Protein AF-A0AAD6H0F8-F1 (afdb_monomer)

Solvent-accessible surface area (backbone atoms only — not comparable to full-atom values): 7466 Å² total; per-residue (Å²): 121,70,48,80,47,78,54,45,77,35,80,30,50,90,52,68,64,59,55,52,52,53,48,45,70,71,41,70,86,50,52,75,65,55,50,49,53,54,53,62,74,69,52,66,52,61,60,51,34,54,49,22,48,73,59,26,52,95,70,39,29,5,39,72,41,74,53,75,68,58,70,70,56,36,50,52,49,51,52,54,51,50,51,53,41,45,70,72,56,46,74,68,56,57,53,52,32,64,78,37,51,73,57,35,52,50,52,53,54,49,45,38,54,52,37,49,53,49,49,53,50,50,54,49,52,53,51,53,56,60,73,75,107

Secondary structure (DSSP, 8-state):
-GGG-S-EEEEE-S-HHHHHHHHHHH-TTS-HHHHHHHHHHT--HHHHHHHHHHHHTTTTSEEEEE-SS-HHHHHHHHHHHHHHHHHHS-HHHHHHHHH-HHHHHHHHHHHHHHHHHHHHHHHHHHHHHHHT-

Organism: NCBI:txid911720

InterPro domains:
  IPR027417 P-loop containing nucleoside triphosphate hydrolase [G3DSA:3.40.50.300] (1-92)

Radius of gyration: 18.17 Å; Cα contacts (8 Å, |Δi|>4): 112; chains: 1; bounding box: 40×42×44 Å

Foldseek 3Di:
DLLQDQADEQEAEPDVVLVLVVQCVVCVVDDSVRSVVVVVVVDHSVLVLVLLVLLPPQLNNRHYQYDHDDPVSSVVSVVVSVVSVCVNPPPVNVVVCVVPVVVVVVVSVVSNVSSVVSVVVSVVVVVVVVVVD

Sequence (133 aa):
MDMICGTVIVVGVHDPAIQMARLRSRDAHLTAEDAENRVRSQGDVRTKAAQAEFRGTATARGVVVWNDADKEELERAVKGAMVSISASSPRWWAWTLLIAPPVGFGIAAWNLVVNYATQKGWEKKKREEKARL

pLDDT: mean 92.51, std 4.54, range [58.47, 97.19]

Mean predicted aligned error: 4.19 Å

Structure (mmCIF, N/CA/C/O backbone):
data_AF-A0AAD6H0F8-F1
#
_entry.id   AF-A0AAD6H0F8-F1
#
loop_
_atom_site.group_PDB
_atom_site.id
_atom_site.type_symbol
_atom_site.label_atom_id
_atom_site.label_alt_id
_atom_site.label_comp_id
_atom_site.label_asym_id
_atom_site.label_entity_id
_atom_site.label_seq_id
_atom_site.pdbx_PDB_ins_code
_atom_site.Cartn_x
_atom_site.Cartn_y
_atom_site.Cartn_z
_atom_site.occupancy
_atom_site.B_iso_or_equiv
_atom_site.auth_seq_id
_atom_site.auth_comp_id
_atom_site.auth_asym_id
_atom_site.auth_atom_id
_atom_site.pdbx_PDB_model_num
ATOM 1 N N . MET A 1 1 ? 6.990 5.371 5.604 1.00 58.47 1 MET A N 1
ATOM 2 C CA . MET A 1 1 ? 7.517 4.085 5.091 1.00 58.47 1 MET A CA 1
ATOM 3 C C . MET A 1 1 ? 7.107 3.883 3.630 1.00 58.47 1 MET A C 1
ATOM 5 O O . MET A 1 1 ? 7.928 3.493 2.818 1.00 58.47 1 MET A O 1
ATOM 9 N N . ASP A 1 2 ? 5.899 4.302 3.263 1.00 79.88 2 ASP A N 1
ATOM 10 C CA . ASP A 1 2 ? 5.288 4.171 1.932 1.00 79.88 2 ASP A CA 1
ATOM 11 C C . ASP A 1 2 ? 6.043 4.809 0.750 1.00 79.88 2 ASP A C 1
ATOM 13 O O . ASP A 1 2 ? 5.808 4.413 -0.396 1.00 79.88 2 ASP A O 1
ATOM 17 N N . MET A 1 3 ? 6.926 5.787 1.001 1.00 84.69 3 MET A N 1
ATOM 18 C CA . MET A 1 3 ? 7.651 6.518 -0.050 1.00 84.69 3 MET A CA 1
ATOM 19 C C . MET A 1 3 ? 8.634 5.647 -0.838 1.00 84.69 3 MET A C 1
ATOM 21 O O . MET A 1 3 ? 8.865 5.914 -2.012 1.00 84.69 3 MET A O 1
ATOM 25 N N . ILE A 1 4 ? 9.194 4.608 -0.217 1.00 86.62 4 ILE A N 1
ATOM 26 C CA . ILE A 1 4 ? 10.174 3.711 -0.855 1.00 86.62 4 ILE A CA 1
ATOM 27 C C . ILE A 1 4 ? 9.535 2.442 -1.434 1.00 86.62 4 ILE A C 1
ATOM 29 O O . ILE A 1 4 ? 10.199 1.672 -2.119 1.00 86.62 4 ILE A O 1
ATOM 33 N N . CYS A 1 5 ? 8.248 2.206 -1.173 1.00 89.69 5 CYS A N 1
ATOM 34 C CA . CYS A 1 5 ? 7.555 1.008 -1.636 1.00 89.69 5 CYS A CA 1
ATOM 35 C C . CYS A 1 5 ? 7.124 1.155 -3.106 1.00 89.69 5 CYS A C 1
ATOM 37 O O . CYS A 1 5 ? 6.691 2.227 -3.529 1.00 89.69 5 CYS A O 1
ATOM 39 N N . GLY A 1 6 ? 7.193 0.078 -3.892 1.00 89.56 6 GLY A N 1
ATOM 40 C CA . GLY A 1 6 ? 6.564 0.032 -5.222 1.00 89.56 6 GLY A CA 1
ATOM 41 C C . GLY A 1 6 ? 5.041 -0.106 -5.122 1.00 89.56 6 GLY A C 1
ATOM 42 O O . GLY A 1 6 ? 4.299 0.657 -5.739 1.00 89.56 6 GLY A O 1
ATOM 43 N N . THR A 1 7 ? 4.600 -1.004 -4.240 1.00 93.94 7 THR A N 1
ATOM 44 C CA . THR A 1 7 ? 3.196 -1.304 -3.949 1.00 93.94 7 THR A CA 1
ATOM 45 C C . THR A 1 7 ? 2.931 -1.164 -2.455 1.00 93.94 7 THR A C 1
ATOM 47 O O . THR A 1 7 ? 3.742 -1.609 -1.642 1.00 93.94 7 THR A O 1
ATOM 50 N N . VAL A 1 8 ? 1.793 -0.576 -2.089 1.00 94.94 8 VAL A N 1
ATOM 51 C CA . VAL A 1 8 ? 1.255 -0.609 -0.722 1.00 94.94 8 VAL A CA 1
ATOM 52 C C . VAL A 1 8 ? -0.031 -1.415 -0.721 1.00 94.94 8 VAL A C 1
ATOM 54 O O . VAL A 1 8 ? -0.942 -1.127 -1.493 1.00 94.94 8 VAL A O 1
ATOM 57 N N . ILE A 1 9 ? -0.094 -2.416 0.153 1.00 96.12 9 ILE A N 1
ATOM 58 C CA . ILE A 1 9 ? -1.282 -3.241 0.352 1.00 96.12 9 ILE A CA 1
ATOM 59 C C . ILE A 1 9 ? -1.896 -2.854 1.694 1.00 96.12 9 ILE A C 1
ATOM 61 O O . ILE A 1 9 ? -1.209 -2.868 2.716 1.00 96.12 9 ILE A O 1
ATOM 65 N N . VAL A 1 10 ? -3.181 -2.521 1.694 1.00 95.88 10 VAL A N 1
ATOM 66 C CA . VAL A 1 10 ? -3.953 -2.253 2.907 1.00 95.88 10 VAL A CA 1
ATOM 67 C C . VAL A 1 10 ? -4.980 -3.356 3.073 1.00 95.88 10 VAL A C 1
ATOM 69 O O . VAL A 1 10 ? -5.829 -3.553 2.209 1.00 95.88 10 VAL A O 1
ATOM 72 N N . VAL A 1 11 ? -4.907 -4.065 4.197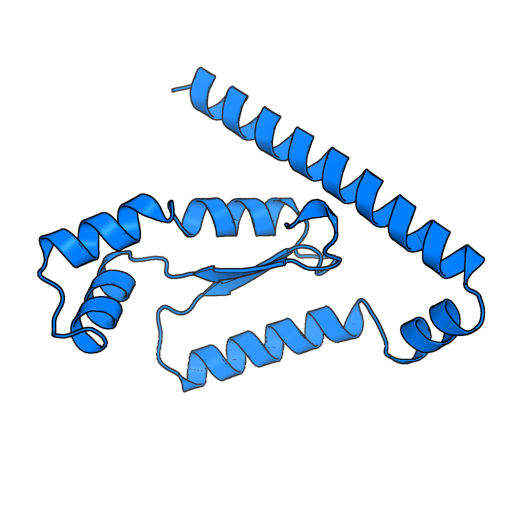 1.00 95.69 11 VAL A N 1
ATOM 73 C CA . VAL A 1 11 ? -5.957 -4.999 4.606 1.00 95.69 11 VAL A CA 1
ATOM 74 C C . VAL A 1 11 ? -6.885 -4.260 5.556 1.00 95.69 11 VAL A C 1
ATOM 76 O O . VAL A 1 11 ? -6.444 -3.794 6.609 1.00 95.69 11 VAL A O 1
ATOM 79 N N . GLY A 1 12 ? -8.146 -4.118 5.165 1.00 93.94 12 GLY A N 1
ATOM 80 C CA . GLY A 1 12 ? -9.145 -3.359 5.909 1.00 93.94 12 GLY A CA 1
ATOM 81 C C . GLY A 1 12 ? -10.377 -4.176 6.250 1.00 93.94 12 GLY A C 1
ATOM 82 O O . GLY A 1 12 ? -10.607 -5.239 5.685 1.00 93.94 12 GLY A O 1
ATOM 83 N N . VAL A 1 13 ? -11.175 -3.650 7.172 1.00 94.06 13 VAL A N 1
ATOM 84 C CA . VAL A 1 13 ? -12.575 -4.043 7.365 1.00 94.06 13 VAL A CA 1
ATOM 85 C C . VAL A 1 13 ? -13.437 -2.801 7.179 1.00 94.06 13 VAL A C 1
ATOM 87 O O . VAL A 1 13 ? -13.002 -1.693 7.509 1.00 94.06 13 VAL A O 1
ATOM 90 N N . HIS A 1 14 ? -14.633 -2.972 6.635 1.00 92.44 14 HIS A N 1
ATOM 91 C CA . HIS A 1 14 ? -15.595 -1.889 6.474 1.00 92.44 14 HIS A CA 1
ATOM 92 C C . HIS A 1 14 ? -16.247 -1.530 7.807 1.00 92.44 14 HIS A C 1
ATOM 94 O O . HIS A 1 14 ? -16.405 -0.345 8.115 1.00 92.44 14 HIS A O 1
ATOM 100 N N . ASP A 1 15 ? -16.593 -2.553 8.593 1.00 90.94 15 ASP A N 1
ATOM 101 C CA . ASP A 1 15 ? -17.218 -2.403 9.901 1.00 90.94 15 ASP A CA 1
ATOM 102 C C . ASP A 1 15 ? -16.167 -2.480 11.030 1.00 90.94 15 ASP A C 1
ATOM 104 O O . ASP A 1 15 ? -15.573 -3.543 11.261 1.00 90.94 15 ASP A O 1
ATOM 108 N N . PRO A 1 16 ? -15.941 -1.384 11.783 1.00 88.25 16 PRO A N 1
ATOM 109 C CA . PRO A 1 16 ? -15.061 -1.384 12.950 1.00 88.25 16 PRO A CA 1
ATOM 110 C C . PRO A 1 16 ? -15.445 -2.421 14.015 1.00 88.25 16 PRO A C 1
ATOM 112 O O . PRO A 1 16 ? -14.572 -2.892 14.750 1.00 88.25 16 PRO A O 1
ATOM 115 N N . ALA A 1 17 ? -16.720 -2.817 14.100 1.00 89.81 17 ALA A N 1
ATOM 116 C CA . ALA A 1 17 ? -17.169 -3.827 15.052 1.00 89.81 17 ALA A CA 1
ATOM 117 C C . ALA A 1 17 ? -16.521 -5.194 14.785 1.00 89.81 17 ALA A C 1
ATOM 119 O O . ALA A 1 17 ? -16.150 -5.886 15.735 1.00 89.81 17 ALA A O 1
ATOM 120 N N . ILE A 1 18 ? -16.285 -5.553 13.516 1.00 91.81 18 ILE A N 1
ATOM 121 C CA . ILE A 1 18 ? -15.584 -6.792 13.138 1.00 91.81 18 ILE A CA 1
ATOM 122 C C . ILE A 1 18 ? -14.142 -6.762 13.658 1.00 91.81 18 ILE A C 1
ATOM 124 O O . ILE A 1 18 ? -13.660 -7.746 14.228 1.00 91.81 18 ILE A O 1
ATOM 128 N N . GLN A 1 19 ? -13.453 -5.625 13.510 1.00 91.69 19 GLN A N 1
ATOM 129 C CA . GLN A 1 19 ? -12.093 -5.453 14.027 1.00 91.69 19 GLN A CA 1
ATOM 130 C C . GLN A 1 19 ? -12.058 -5.587 15.551 1.00 91.69 19 GLN A C 1
ATOM 132 O O . GLN A 1 19 ? -11.198 -6.292 16.082 1.00 91.69 19 GLN A O 1
ATOM 137 N N . MET A 1 20 ? -13.001 -4.949 16.246 1.00 92.31 20 MET A N 1
ATOM 138 C CA . MET A 1 20 ? -13.097 -4.999 17.705 1.00 92.31 20 MET A CA 1
ATOM 139 C C . MET A 1 20 ? -13.412 -6.404 18.217 1.00 92.31 20 MET A C 1
ATOM 141 O O . MET A 1 20 ? -12.757 -6.872 19.150 1.00 92.31 20 MET A O 1
ATOM 145 N N . ALA A 1 21 ? -14.357 -7.103 17.587 1.00 92.25 21 ALA A N 1
ATOM 146 C CA . ALA A 1 21 ? -14.709 -8.474 17.940 1.00 92.25 21 ALA A CA 1
ATOM 147 C C . ALA A 1 21 ? -13.502 -9.413 17.797 1.00 92.25 21 ALA A C 1
ATOM 149 O O . ALA A 1 21 ? -13.166 -10.130 18.738 1.00 92.25 21 ALA A O 1
ATOM 150 N N . ARG A 1 22 ? -12.791 -9.344 16.662 1.00 92.12 22 ARG A N 1
ATOM 151 C CA . ARG A 1 22 ? -11.594 -10.163 16.398 1.00 92.12 22 ARG A CA 1
ATOM 152 C C . ARG A 1 22 ? -10.425 -9.820 17.319 1.00 92.12 22 ARG A C 1
ATOM 154 O O . ARG A 1 22 ? -9.688 -10.709 17.740 1.00 92.12 22 ARG A O 1
ATOM 161 N N . LEU A 1 23 ? -10.236 -8.538 17.635 1.00 93.31 23 LEU A N 1
ATOM 162 C CA . LEU A 1 23 ? -9.191 -8.104 18.559 1.00 93.31 23 LEU A CA 1
ATOM 163 C C . LEU A 1 23 ? -9.444 -8.666 19.958 1.00 93.31 23 LEU A C 1
ATOM 165 O O . LEU A 1 23 ? -8.535 -9.240 20.546 1.00 93.31 23 LEU A O 1
ATOM 169 N N . ARG A 1 24 ? -10.677 -8.557 20.461 1.00 93.06 24 ARG A N 1
ATOM 170 C CA . ARG A 1 24 ? -11.050 -9.044 21.796 1.00 93.06 24 ARG A CA 1
ATOM 171 C C . ARG A 1 24 ? -11.089 -10.566 21.888 1.00 93.06 24 ARG A C 1
ATOM 173 O O . ARG A 1 24 ? -10.755 -11.105 22.936 1.00 93.06 24 ARG A O 1
ATOM 180 N N . SER A 1 25 ? -11.456 -11.264 20.811 1.00 93.50 25 SER A N 1
ATOM 181 C CA . SER A 1 25 ? -11.410 -12.730 20.785 1.00 93.50 25 SER A CA 1
ATOM 182 C C . SER A 1 25 ? -9.976 -13.261 20.802 1.00 93.50 25 SER A C 1
ATOM 184 O O . SER A 1 25 ? -9.717 -14.301 21.399 1.00 93.50 25 SER A O 1
ATOM 186 N N . ARG A 1 26 ? -9.041 -12.566 20.138 1.00 93.88 26 ARG A N 1
ATOM 187 C CA . ARG A 1 26 ? -7.621 -12.944 20.097 1.00 93.88 26 ARG A CA 1
ATOM 188 C C . ARG A 1 26 ? -6.890 -12.554 21.381 1.00 93.88 26 ARG A C 1
ATOM 190 O O . ARG A 1 26 ? -6.139 -13.352 21.931 1.00 93.88 26 ARG A O 1
ATOM 197 N N . ASP A 1 27 ? -7.119 -11.332 21.850 1.00 95.00 27 ASP A N 1
ATOM 198 C CA . ASP A 1 27 ? -6.412 -10.727 22.974 1.00 95.00 27 ASP A CA 1
ATOM 199 C C . ASP A 1 27 ? -7.367 -10.641 24.180 1.00 95.00 27 ASP A C 1
ATOM 201 O O . ASP A 1 27 ? -7.768 -9.558 24.599 1.00 95.00 27 ASP A O 1
ATOM 205 N N . ALA A 1 28 ? -7.738 -11.795 24.751 1.00 90.94 28 ALA A N 1
ATOM 206 C CA . ALA A 1 28 ? -8.730 -11.893 25.836 1.00 90.94 28 ALA A CA 1
ATOM 207 C C . ALA A 1 28 ? -8.341 -11.160 27.141 1.00 90.94 28 ALA A C 1
ATOM 209 O O . ALA A 1 28 ? -9.180 -10.965 28.016 1.00 90.94 28 ALA A O 1
ATOM 210 N N . HIS A 1 29 ? -7.075 -10.755 27.274 1.00 91.88 29 HIS A N 1
ATOM 211 C CA . HIS A 1 29 ? -6.567 -9.964 28.397 1.00 91.88 29 HIS A CA 1
ATOM 212 C C . HIS A 1 29 ? -6.874 -8.464 28.268 1.00 91.88 29 HIS A C 1
ATOM 214 O O . HIS A 1 29 ? -6.684 -7.728 29.233 1.00 91.88 29 HIS A O 1
ATOM 220 N N . LEU A 1 30 ? -7.307 -7.992 27.093 1.00 91.94 30 LEU A N 1
ATOM 221 C CA . LEU A 1 30 ? -7.654 -6.590 26.895 1.00 91.94 30 LEU A CA 1
ATOM 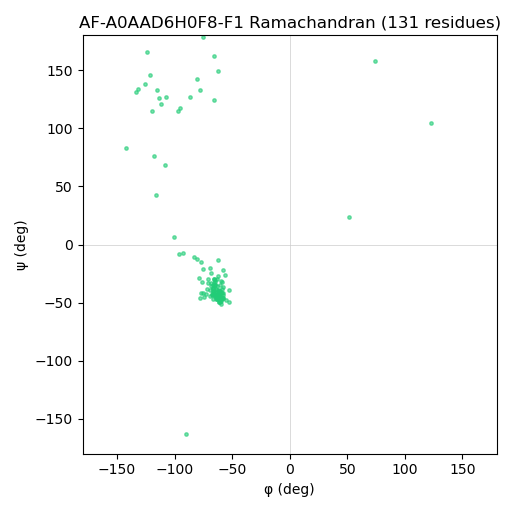222 C C . LEU A 1 30 ? -9.033 -6.296 27.476 1.00 91.94 30 LEU A C 1
ATOM 224 O O . LEU A 1 30 ? -10.019 -6.977 27.176 1.00 91.94 30 LEU A O 1
ATOM 228 N N . THR A 1 31 ? -9.119 -5.210 28.239 1.00 92.75 31 THR A N 1
ATOM 229 C CA . THR A 1 31 ? -10.415 -4.618 28.558 1.00 92.75 31 THR A CA 1
ATOM 230 C C . THR A 1 31 ? -11.062 -4.065 27.282 1.00 92.75 31 THR A C 1
ATOM 232 O O . THR A 1 31 ? -10.409 -3.860 26.253 1.00 92.75 31 THR A O 1
ATOM 235 N N . ALA A 1 32 ? -12.376 -3.829 27.326 1.00 90.50 32 ALA A N 1
ATOM 236 C CA . ALA A 1 32 ? -13.086 -3.222 26.200 1.00 90.50 32 ALA A CA 1
ATOM 237 C C . ALA A 1 32 ? -12.492 -1.851 25.827 1.00 90.50 32 ALA A C 1
ATOM 239 O O . ALA A 1 32 ? -12.289 -1.570 24.647 1.00 90.50 32 ALA A O 1
ATOM 240 N N . GLU A 1 33 ? -12.167 -1.052 26.843 1.00 92.44 33 GLU A N 1
ATOM 241 C CA . GLU A 1 33 ? -11.586 0.280 26.700 1.00 92.44 33 GLU A CA 1
ATOM 242 C C . GLU A 1 33 ? -10.162 0.228 26.126 1.00 92.44 33 GLU A C 1
ATOM 244 O O . GLU A 1 33 ? -9.841 0.974 25.200 1.00 92.44 33 GLU A O 1
ATOM 249 N N . ASP A 1 34 ? -9.315 -0.697 26.591 1.00 93.12 34 ASP A N 1
ATOM 250 C CA . ASP A 1 34 ? -7.952 -0.852 26.062 1.00 93.12 34 ASP A CA 1
ATOM 251 C C . ASP A 1 34 ? -7.953 -1.268 24.590 1.00 93.12 34 ASP A C 1
ATOM 253 O O . ASP A 1 34 ? -7.166 -0.759 23.784 1.00 93.12 34 ASP A O 1
ATOM 257 N N . ALA A 1 35 ? -8.858 -2.177 24.215 1.00 92.00 35 ALA A N 1
ATOM 258 C CA . ALA A 1 35 ? -9.030 -2.590 22.829 1.00 92.00 35 ALA A CA 1
ATOM 259 C C . ALA A 1 35 ? -9.453 -1.405 21.942 1.00 92.00 35 ALA A C 1
ATOM 261 O O . ALA A 1 35 ? -8.901 -1.223 20.853 1.00 92.00 35 ALA A O 1
ATOM 262 N N . GLU A 1 36 ? -10.375 -0.566 22.418 1.00 91.25 36 GLU A N 1
ATOM 263 C CA . GLU A 1 36 ? -10.848 0.608 21.683 1.00 91.25 36 GLU A CA 1
ATOM 264 C C . GLU A 1 36 ? -9.739 1.657 21.534 1.00 91.25 36 GLU A C 1
ATOM 266 O O . GLU A 1 36 ? -9.456 2.123 20.427 1.00 91.25 36 GLU A O 1
ATOM 271 N N . ASN A 1 37 ? -9.029 1.961 22.621 1.00 92.50 37 ASN A N 1
ATOM 272 C CA . ASN A 1 37 ? -7.884 2.871 22.617 1.00 92.50 37 ASN A CA 1
ATOM 273 C C . ASN A 1 37 ? -6.776 2.399 21.665 1.00 92.50 37 ASN A C 1
ATOM 275 O O . ASN A 1 37 ? -6.164 3.202 20.946 1.00 92.50 37 ASN A O 1
ATOM 279 N N . ARG A 1 38 ? -6.548 1.084 21.595 1.00 90.81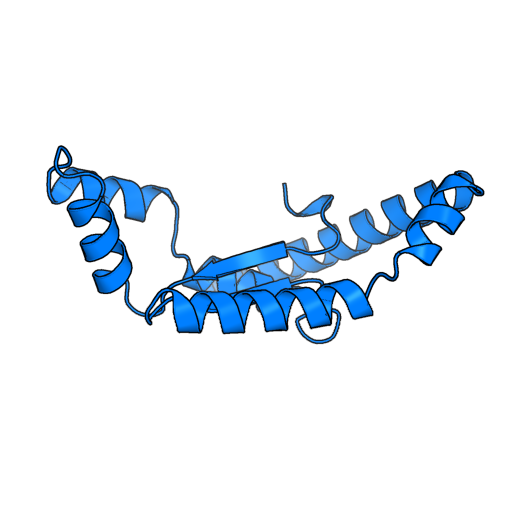 38 ARG A N 1
ATOM 280 C CA . ARG A 1 38 ? -5.583 0.483 20.673 1.00 90.81 38 ARG A CA 1
ATOM 281 C C . ARG A 1 38 ? -5.989 0.647 19.211 1.00 90.81 38 ARG A C 1
ATOM 283 O O . ARG A 1 38 ? -5.124 0.949 18.393 1.00 90.81 38 ARG A O 1
ATOM 290 N N . VAL A 1 39 ? -7.261 0.462 18.863 1.00 88.88 39 VAL A N 1
ATOM 291 C CA . VAL A 1 39 ? -7.737 0.677 17.484 1.00 88.88 39 VAL A CA 1
ATOM 292 C C . VAL A 1 39 ? -7.704 2.164 17.134 1.00 88.88 39 VAL A C 1
ATOM 294 O O . VAL A 1 39 ? -7.178 2.543 16.088 1.00 88.88 39 VAL A O 1
ATOM 297 N N . ARG A 1 40 ? -8.165 3.026 18.047 1.00 88.12 40 ARG A N 1
ATOM 298 C CA . ARG A 1 40 ? -8.196 4.482 17.864 1.00 88.12 40 ARG A CA 1
ATOM 299 C C . ARG A 1 40 ? -6.810 5.075 17.608 1.00 88.12 40 ARG A C 1
ATOM 301 O O . ARG A 1 40 ? -6.659 5.916 16.725 1.00 88.12 40 ARG A O 1
ATOM 308 N N . SER A 1 41 ? -5.788 4.615 18.330 1.00 88.94 41 SER A N 1
ATOM 309 C CA . SER A 1 41 ? -4.410 5.110 18.168 1.00 88.94 41 SER A CA 1
ATOM 310 C C . SER A 1 41 ? -3.756 4.717 16.836 1.00 88.94 41 SER A C 1
ATOM 312 O O . SER A 1 41 ? -2.822 5.382 16.394 1.00 88.94 41 SER A O 1
ATOM 314 N N . GLN A 1 42 ? -4.257 3.685 16.149 1.00 86.19 42 GLN A N 1
ATOM 315 C CA . GLN A 1 42 ? -3.720 3.242 14.855 1.00 86.19 42 GLN A CA 1
ATOM 316 C C . GLN A 1 42 ? -4.257 4.046 13.662 1.00 86.19 42 GLN A C 1
ATOM 318 O O . GLN A 1 42 ? -3.719 3.923 12.552 1.00 86.19 42 GLN A O 1
ATOM 323 N N . GLY A 1 43 ? -5.280 4.878 13.882 1.00 84.69 43 GLY A N 1
ATOM 324 C CA . GLY A 1 43 ? -5.991 5.620 12.844 1.00 84.69 43 GLY A CA 1
ATOM 325 C C . GLY A 1 43 ? -6.925 4.739 12.006 1.00 84.69 43 GLY A C 1
ATOM 326 O O . GLY A 1 43 ? -6.748 3.525 11.909 1.00 84.69 43 GLY A O 1
ATOM 327 N N . ASP A 1 44 ? -7.917 5.366 11.371 1.00 90.69 44 ASP A N 1
ATOM 328 C CA . ASP A 1 44 ? -8.962 4.661 10.621 1.00 90.69 44 ASP A CA 1
ATOM 329 C C . ASP A 1 44 ? -8.395 3.938 9.383 1.00 90.69 44 ASP A C 1
ATOM 331 O O . ASP A 1 44 ? -7.775 4.544 8.499 1.00 90.69 44 ASP A O 1
ATOM 335 N N . VAL A 1 45 ? -8.640 2.627 9.305 1.00 91.94 45 VAL A N 1
ATOM 336 C CA . VAL A 1 45 ? -8.208 1.778 8.192 1.00 91.94 45 VAL A CA 1
ATOM 337 C C . VAL A 1 45 ? -8.857 2.176 6.868 1.00 91.94 45 VAL A C 1
ATOM 339 O O . VAL A 1 45 ? -8.212 2.076 5.829 1.00 91.94 45 VAL A O 1
ATOM 342 N N . ARG A 1 46 ? -10.073 2.729 6.890 1.00 92.75 46 ARG A N 1
ATOM 343 C CA . ARG A 1 46 ? -10.777 3.205 5.690 1.00 92.75 46 ARG A CA 1
ATOM 344 C C . ARG A 1 46 ? -10.075 4.408 5.071 1.00 92.75 46 ARG A C 1
ATOM 346 O O . ARG A 1 46 ? -9.970 4.513 3.854 1.00 92.75 46 ARG A O 1
ATOM 353 N N . THR A 1 47 ? -9.490 5.274 5.902 1.00 93.44 47 THR A N 1
ATOM 354 C CA . THR A 1 47 ? -8.652 6.380 5.413 1.00 93.44 47 THR A CA 1
ATOM 355 C C . THR A 1 47 ? -7.375 5.856 4.753 1.00 93.44 47 THR A C 1
ATOM 357 O O . THR A 1 47 ? -6.930 6.410 3.747 1.00 93.44 47 THR A O 1
ATOM 360 N N . LYS A 1 48 ? -6.776 4.787 5.297 1.00 93.25 48 LYS A N 1
ATOM 361 C CA . LYS A 1 48 ? -5.601 4.136 4.693 1.00 93.25 48 LYS A CA 1
ATOM 362 C C . LYS A 1 48 ? -5.965 3.425 3.386 1.00 93.25 48 LYS A C 1
ATOM 364 O O . LYS A 1 48 ? -5.207 3.520 2.428 1.00 93.25 48 LYS A O 1
ATOM 369 N N . ALA A 1 49 ? -7.130 2.779 3.326 1.00 95.38 49 ALA A N 1
ATOM 370 C CA . ALA A 1 49 ? -7.659 2.158 2.115 1.00 95.38 49 ALA A CA 1
ATOM 371 C C . ALA A 1 49 ? -7.871 3.200 1.007 1.00 95.38 49 ALA A C 1
ATOM 373 O O . ALA A 1 49 ? -7.308 3.053 -0.073 1.00 95.38 49 ALA A O 1
ATOM 374 N N . ALA A 1 50 ? -8.538 4.318 1.309 1.00 95.62 50 ALA A N 1
ATOM 375 C CA . ALA A 1 50 ? -8.728 5.413 0.356 1.00 95.62 50 ALA A CA 1
ATOM 376 C C . ALA A 1 50 ? -7.395 6.022 -0.125 1.00 95.62 50 ALA A C 1
ATOM 378 O O . ALA A 1 50 ? -7.254 6.402 -1.288 1.00 95.62 50 ALA A O 1
ATOM 379 N N . GLN A 1 51 ? -6.385 6.089 0.750 1.00 95.06 51 GLN A N 1
ATOM 380 C CA . GLN A 1 51 ? -5.038 6.513 0.363 1.00 95.06 51 GLN A CA 1
ATOM 381 C C . GLN A 1 51 ? -4.364 5.512 -0.586 1.00 95.06 51 GLN A C 1
ATOM 383 O O . GLN A 1 51 ? -3.699 5.925 -1.537 1.00 95.06 51 GLN A O 1
A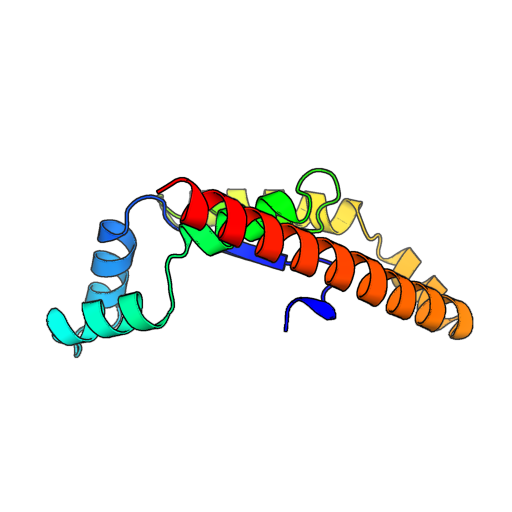TOM 388 N N . ALA A 1 52 ? -4.516 4.209 -0.340 1.00 95.12 52 ALA A N 1
ATOM 389 C CA . ALA A 1 52 ? -4.015 3.173 -1.236 1.00 95.12 52 ALA A CA 1
ATOM 390 C C . ALA A 1 52 ? -4.737 3.225 -2.590 1.00 95.12 52 ALA A C 1
ATOM 392 O O . ALA A 1 52 ? -4.086 3.203 -3.629 1.00 95.12 52 ALA A O 1
ATOM 393 N N . GLU A 1 53 ? -6.053 3.405 -2.609 1.00 95.31 53 GLU A N 1
ATOM 394 C CA . GLU A 1 53 ? -6.807 3.577 -3.854 1.00 95.31 53 GLU A CA 1
ATOM 395 C C . GLU A 1 53 ? -6.323 4.793 -4.650 1.00 95.31 53 GLU A C 1
ATOM 397 O O . GLU A 1 53 ? -6.029 4.680 -5.841 1.00 95.31 53 GLU A O 1
ATOM 402 N N . PHE A 1 54 ? -6.138 5.932 -3.973 1.00 95.06 54 PHE A N 1
ATOM 403 C CA . PHE A 1 54 ? -5.597 7.153 -4.572 1.00 95.06 54 PHE A CA 1
ATOM 404 C C . PHE A 1 54 ? -4.193 6.956 -5.159 1.00 95.06 54 PHE A C 1
ATOM 406 O O . PHE A 1 54 ? -3.830 7.592 -6.148 1.00 95.06 54 PHE A O 1
ATOM 413 N N . ARG A 1 55 ? -3.392 6.061 -4.570 1.00 93.50 55 ARG A N 1
ATOM 414 C CA . ARG A 1 55 ? -2.047 5.736 -5.054 1.00 93.50 55 ARG A CA 1
ATOM 415 C C . ARG A 1 55 ? -2.051 5.004 -6.398 1.00 93.50 55 ARG A C 1
ATOM 417 O O . ARG A 1 55 ? -1.065 5.101 -7.129 1.00 93.50 55 ARG A O 1
ATOM 424 N N . GLY A 1 56 ? -3.137 4.309 -6.731 1.00 93.50 56 GLY A N 1
ATOM 425 C CA . GLY A 1 56 ? -3.362 3.710 -8.044 1.00 93.50 56 GLY A CA 1
ATOM 426 C C . GLY A 1 56 ? -3.590 2.203 -7.985 1.00 93.50 56 GLY A C 1
ATOM 427 O O . GLY A 1 56 ? -2.642 1.423 -7.873 1.00 93.50 56 GLY A O 1
ATOM 428 N N . THR A 1 57 ? -4.851 1.805 -8.146 1.00 91.00 57 THR A N 1
ATOM 429 C CA . THR A 1 57 ? -5.295 0.402 -8.220 1.00 91.00 57 THR A CA 1
ATOM 430 C C . THR A 1 57 ? -4.999 -0.228 -9.574 1.00 91.00 57 THR A C 1
ATOM 432 O O . THR A 1 57 ? -4.487 -1.343 -9.636 1.00 91.00 57 THR A O 1
ATOM 435 N N . ALA A 1 58 ? -5.230 0.509 -10.664 1.00 88.81 58 ALA A N 1
ATOM 436 C CA . ALA A 1 58 ? -4.985 0.036 -12.029 1.00 88.81 58 ALA A CA 1
ATOM 437 C C . ALA A 1 58 ? -3.503 -0.281 -12.309 1.00 88.81 58 ALA A C 1
ATOM 439 O O . ALA A 1 58 ? -3.193 -1.121 -13.145 1.00 88.81 58 ALA A O 1
ATOM 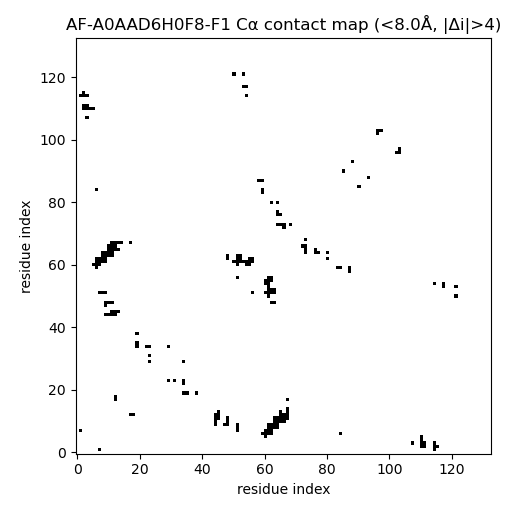440 N N . THR A 1 59 ? -2.585 0.381 -11.600 1.00 90.31 59 THR A N 1
ATOM 441 C CA . THR A 1 59 ? -1.132 0.179 -11.721 1.00 90.31 59 THR A CA 1
ATOM 442 C C . THR A 1 59 ? -0.561 -0.707 -10.614 1.00 90.31 59 THR A C 1
ATOM 444 O O . THR A 1 59 ? 0.657 -0.813 -10.495 1.00 90.31 59 THR A O 1
ATOM 447 N N . ALA A 1 60 ? -1.422 -1.297 -9.774 1.00 93.88 60 ALA A N 1
ATOM 448 C CA . ALA A 1 60 ? -1.048 -2.079 -8.595 1.00 93.88 60 ALA A CA 1
ATOM 449 C C . ALA A 1 60 ? -0.069 -1.361 -7.639 1.00 93.88 60 ALA A C 1
ATOM 451 O O . ALA A 1 60 ? 0.637 -2.004 -6.860 1.00 93.88 60 ALA A O 1
ATOM 452 N N . ARG A 1 61 ? -0.020 -0.020 -7.658 1.00 93.62 61 ARG A N 1
ATOM 453 C CA . ARG A 1 61 ? 0.791 0.775 -6.719 1.00 93.62 61 ARG A CA 1
ATOM 454 C C . ARG A 1 61 ? 0.114 0.902 -5.362 1.00 93.62 61 ARG A C 1
ATOM 456 O O . ARG A 1 61 ? 0.802 1.033 -4.350 1.00 93.62 61 ARG A O 1
ATOM 463 N N . GLY A 1 62 ? -1.212 0.852 -5.335 1.00 95.69 62 GLY A N 1
ATOM 464 C CA . GLY A 1 62 ? -1.999 0.720 -4.121 1.00 95.69 62 GLY A CA 1
ATOM 465 C C . GLY A 1 62 ? -3.082 -0.335 -4.289 1.00 95.69 62 GLY A C 1
ATOM 466 O O . GLY A 1 62 ? -3.791 -0.361 -5.291 1.00 95.69 62 GLY A O 1
ATOM 467 N N . VAL A 1 63 ? -3.167 -1.238 -3.320 1.00 96.81 63 VAL A N 1
ATOM 468 C CA . VAL A 1 63 ? -4.068 -2.390 -3.343 1.00 96.81 63 VAL A CA 1
ATOM 469 C C . VAL A 1 63 ? -4.802 -2.452 -2.013 1.00 96.81 63 VAL A C 1
ATOM 471 O O . VAL A 1 63 ? -4.184 -2.324 -0.957 1.00 96.81 63 VAL A O 1
ATOM 474 N N . VAL A 1 64 ? -6.114 -2.658 -2.061 1.00 96.81 64 VAL A N 1
ATOM 475 C CA . VAL A 1 64 ? -6.947 -2.833 -0.871 1.00 96.81 64 VAL A CA 1
ATOM 476 C C . VAL A 1 64 ? -7.519 -4.241 -0.878 1.00 96.81 64 VAL A C 1
ATOM 478 O O . VAL A 1 64 ? -8.020 -4.708 -1.898 1.00 96.81 64 VAL A O 1
ATOM 481 N N . VAL A 1 65 ? -7.422 -4.916 0.261 1.00 97.06 65 VAL A N 1
ATOM 482 C CA . VAL A 1 65 ? -8.027 -6.226 0.499 1.00 97.06 65 VAL A CA 1
ATOM 483 C C . VAL A 1 65 ? -8.993 -6.084 1.666 1.00 97.06 65 VAL A C 1
ATOM 485 O O . VAL A 1 65 ? -8.580 -5.796 2.790 1.00 97.06 65 VAL A O 1
ATOM 488 N N . TRP A 1 66 ? -10.279 -6.279 1.400 1.00 95.56 66 TRP A N 1
ATOM 489 C CA . TRP A 1 66 ? -11.318 -6.226 2.421 1.00 95.56 66 TRP A CA 1
ATOM 490 C C . TRP A 1 66 ? -11.467 -7.589 3.093 1.00 95.56 66 TRP A C 1
ATOM 492 O O . TRP A 1 66 ? -11.583 -8.615 2.431 1.00 95.56 66 TRP A O 1
ATOM 502 N N . ASN A 1 67 ? -11.395 -7.592 4.420 1.00 95.56 67 ASN A N 1
ATOM 503 C CA . ASN A 1 67 ? -11.350 -8.777 5.268 1.00 95.56 67 ASN A CA 1
ATOM 504 C C . ASN A 1 67 ? -12.585 -8.851 6.178 1.00 95.56 67 ASN A C 1
ATOM 506 O O . ASN A 1 67 ? -12.471 -9.105 7.377 1.00 95.56 67 ASN A O 1
ATOM 510 N N . ASP A 1 68 ? -13.764 -8.564 5.639 1.00 92.69 68 ASP A N 1
ATOM 511 C CA . ASP A 1 68 ? -15.011 -8.609 6.412 1.00 92.69 68 ASP A CA 1
ATOM 512 C C . ASP A 1 68 ? -15.481 -10.050 6.650 1.00 92.69 68 ASP A C 1
ATOM 514 O O . ASP A 1 68 ? -16.035 -10.367 7.702 1.00 92.69 68 ASP A O 1
ATOM 518 N N . ALA A 1 69 ? -15.192 -10.932 5.693 1.00 91.94 69 ALA A N 1
ATOM 519 C CA . ALA A 1 69 ? -15.630 -12.318 5.667 1.00 91.94 69 ALA A CA 1
ATOM 520 C C . ALA A 1 69 ? -14.639 -13.280 6.352 1.00 91.94 69 ALA A C 1
ATOM 522 O O . ALA A 1 69 ? -13.790 -12.878 7.155 1.00 91.94 69 ALA A O 1
ATOM 523 N N . ASP A 1 70 ? -14.791 -14.572 6.074 1.00 92.88 70 ASP A N 1
ATOM 524 C CA . ASP A 1 70 ? -13.961 -15.634 6.627 1.00 92.88 70 ASP A CA 1
ATOM 525 C C . ASP A 1 70 ? -12.558 -15.716 5.992 1.00 92.88 70 ASP A C 1
ATOM 527 O O . ASP A 1 70 ? -12.163 -14.958 5.100 1.00 92.88 70 ASP A O 1
ATOM 531 N N . LYS A 1 71 ? -11.768 -16.665 6.499 1.00 93.44 71 LYS A N 1
ATOM 532 C CA . LYS A 1 71 ? -10.388 -16.886 6.068 1.00 93.44 71 LYS A CA 1
ATOM 533 C C . LYS A 1 71 ? -10.289 -17.347 4.608 1.00 93.44 71 LYS A C 1
ATOM 535 O O . LYS A 1 71 ? -9.320 -16.985 3.945 1.00 93.44 71 LYS A O 1
ATOM 540 N N . GLU A 1 72 ? -11.235 -18.143 4.117 1.00 96.56 72 GLU A N 1
ATOM 541 C CA . GLU A 1 72 ? -11.194 -18.697 2.757 1.00 96.56 72 GLU A CA 1
ATOM 542 C C . GLU A 1 72 ? -11.469 -17.606 1.719 1.00 96.56 72 GLU A C 1
ATOM 544 O O . GLU A 1 72 ? -10.842 -17.550 0.657 1.00 96.56 72 GLU A O 1
ATOM 549 N N . GLU A 1 73 ? -12.384 -16.690 2.027 1.00 95.06 73 GLU A N 1
ATOM 550 C CA . GLU A 1 73 ? -12.606 -15.500 1.216 1.00 95.06 73 GLU A CA 1
ATOM 551 C C . GLU A 1 73 ? -11.404 -14.553 1.247 1.00 95.06 73 GLU A C 1
ATOM 553 O O . GLU A 1 73 ? -10.950 -14.116 0.184 1.00 95.06 73 GLU A O 1
ATOM 558 N N . LEU A 1 74 ? -10.812 -14.321 2.424 1.00 95.75 74 LEU A N 1
ATOM 559 C CA . LEU A 1 74 ? -9.580 -13.539 2.534 1.00 95.75 74 LEU A CA 1
ATOM 560 C C . LEU A 1 74 ? -8.447 -14.148 1.697 1.00 95.75 74 LEU A C 1
ATOM 562 O O . LEU A 1 74 ? -7.736 -13.423 1.003 1.00 95.75 74 LEU A O 1
ATOM 566 N N . GLU A 1 75 ? -8.276 -15.470 1.728 1.00 96.88 75 GLU A N 1
ATOM 567 C CA . GLU A 1 75 ? -7.251 -16.158 0.944 1.00 96.88 75 GLU A CA 1
ATOM 568 C C . GLU A 1 75 ? -7.459 -15.951 -0.561 1.00 96.88 75 GLU A C 1
ATOM 570 O O . GLU A 1 75 ? -6.512 -15.618 -1.280 1.00 96.88 75 GLU A O 1
ATOM 575 N N . ARG A 1 76 ? -8.705 -16.064 -1.040 1.00 97.19 76 ARG A N 1
ATOM 576 C CA . ARG A 1 76 ? -9.054 -15.779 -2.440 1.00 97.19 76 ARG A CA 1
ATOM 577 C C . ARG A 1 76 ? -8.766 -14.324 -2.812 1.00 97.19 76 ARG A C 1
ATOM 579 O O . ARG A 1 76 ? -8.164 -14.079 -3.860 1.00 97.19 76 ARG A O 1
ATOM 586 N N . ALA A 1 77 ? -9.134 -13.373 -1.954 1.00 96.25 77 ALA A N 1
ATOM 587 C CA . ALA A 1 77 ? -8.905 -11.950 -2.183 1.00 96.25 77 ALA A CA 1
ATOM 588 C C . ALA A 1 77 ? -7.405 -11.608 -2.225 1.00 96.25 77 ALA A C 1
ATOM 590 O O . ALA A 1 77 ? -6.942 -10.934 -3.148 1.00 96.25 77 ALA A O 1
ATOM 591 N N . VAL A 1 78 ? -6.618 -12.140 -1.283 1.00 96.88 78 VAL A N 1
ATOM 592 C CA . VAL A 1 78 ? -5.155 -11.988 -1.264 1.00 96.88 78 VAL A CA 1
ATOM 593 C C . VAL A 1 78 ? -4.531 -12.619 -2.505 1.00 96.88 78 VAL A C 1
ATOM 595 O O . VAL A 1 78 ? -3.682 -11.998 -3.141 1.00 96.88 78 VAL A O 1
ATOM 598 N N . LYS A 1 79 ? -4.962 -13.820 -2.905 1.00 97.12 79 LYS A N 1
ATOM 599 C CA . LYS A 1 79 ? -4.458 -14.473 -4.119 1.00 97.12 79 LYS A CA 1
ATOM 600 C C . LYS A 1 79 ? -4.720 -13.620 -5.362 1.00 97.12 79 LYS A C 1
ATOM 602 O O . LYS A 1 79 ? -3.805 -13.428 -6.160 1.00 97.12 79 LYS A O 1
ATOM 607 N N . GLY A 1 80 ? -5.923 -13.061 -5.500 1.00 95.38 80 GLY A N 1
ATOM 608 C CA . GLY A 1 80 ? -6.260 -12.132 -6.584 1.00 95.38 80 GLY A CA 1
ATOM 609 C C . GLY A 1 80 ? -5.381 -10.876 -6.583 1.00 95.38 80 GLY A C 1
ATOM 610 O O . GLY A 1 80 ? -4.819 -10.511 -7.619 1.00 95.38 80 GLY A O 1
ATOM 611 N N . ALA A 1 81 ? -5.179 -10.265 -5.412 1.00 95.19 81 ALA A N 1
ATOM 612 C CA . ALA A 1 81 ? -4.275 -9.128 -5.245 1.00 95.19 81 ALA A CA 1
ATOM 613 C C . ALA A 1 81 ? -2.838 -9.466 -5.678 1.00 95.19 81 ALA A C 1
ATOM 615 O O . ALA A 1 81 ? -2.228 -8.720 -6.445 1.00 95.19 81 ALA A O 1
ATOM 616 N N . MET A 1 82 ? -2.312 -10.617 -5.254 1.00 95.06 82 MET A N 1
ATOM 617 C CA . MET A 1 82 ? -0.960 -11.053 -5.607 1.00 95.06 82 MET A CA 1
ATOM 618 C C . MET A 1 82 ? -0.796 -11.328 -7.105 1.00 95.06 82 MET A C 1
ATOM 620 O O . MET A 1 82 ? 0.262 -11.018 -7.653 1.00 95.06 82 MET A O 1
ATOM 624 N N . VAL A 1 83 ? -1.827 -11.844 -7.788 1.00 94.06 83 VAL A N 1
ATOM 625 C CA . VAL A 1 83 ? -1.811 -12.007 -9.254 1.00 94.06 83 VAL A CA 1
ATOM 626 C C . VAL A 1 83 ? -1.630 -10.650 -9.936 1.00 94.06 83 VAL A C 1
ATOM 628 O O . VAL A 1 83 ? -0.697 -10.496 -10.724 1.00 94.06 83 VAL A O 1
ATOM 631 N N . SER A 1 84 ? -2.443 -9.652 -9.574 1.00 91.88 84 SER A N 1
ATOM 632 C CA . SER A 1 84 ? -2.344 -8.292 -10.129 1.00 91.88 84 SER A CA 1
ATOM 633 C C . SER A 1 84 ? -0.965 -7.661 -9.886 1.00 91.88 84 SER A C 1
ATOM 635 O O . SER A 1 84 ? -0.320 -7.167 -10.813 1.00 91.88 84 SER A O 1
ATOM 637 N N . ILE A 1 85 ? -0.446 -7.770 -8.659 1.00 92.94 85 ILE A N 1
ATOM 638 C CA . ILE A 1 85 ? 0.880 -7.249 -8.297 1.00 92.9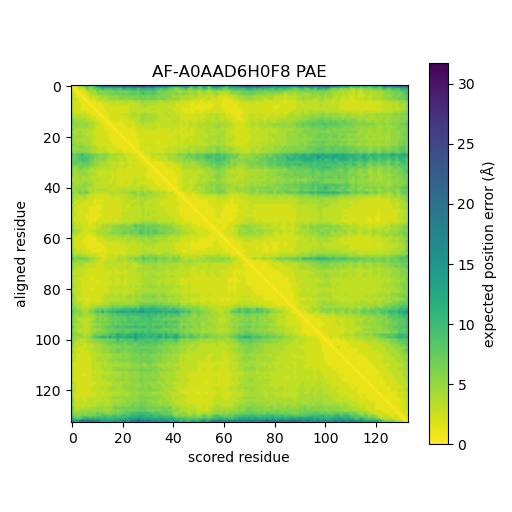4 85 ILE A CA 1
ATOM 639 C C . ILE A 1 85 ? 1.979 -7.940 -9.112 1.00 92.94 85 ILE A C 1
ATOM 641 O O . ILE A 1 85 ? 2.846 -7.270 -9.674 1.00 92.94 85 ILE A O 1
ATOM 645 N N . SER A 1 86 ? 1.936 -9.269 -9.224 1.00 91.75 86 SER A N 1
ATOM 646 C CA . SER A 1 86 ? 2.949 -10.033 -9.963 1.00 91.75 86 SER A CA 1
ATOM 647 C C . SER A 1 86 ? 2.951 -9.733 -11.465 1.00 91.75 86 SER A C 1
ATOM 649 O O . SER A 1 86 ? 4.016 -9.726 -12.081 1.00 91.75 86 SER A O 1
ATOM 651 N N . ALA A 1 87 ? 1.786 -9.419 -12.042 1.00 90.50 87 ALA A N 1
ATOM 652 C CA . ALA A 1 87 ? 1.670 -9.003 -13.435 1.00 90.50 87 ALA A CA 1
ATOM 653 C C . ALA A 1 87 ? 2.313 -7.626 -13.681 1.00 90.50 87 ALA A C 1
ATOM 655 O O . ALA A 1 87 ? 2.891 -7.399 -14.741 1.00 90.50 87 ALA A O 1
ATOM 656 N N . SER A 1 88 ? 2.263 -6.726 -12.690 1.00 89.00 88 SER A N 1
ATOM 657 C CA . SER A 1 88 ? 2.849 -5.379 -12.781 1.00 89.00 88 SER A CA 1
ATOM 658 C C . SER A 1 88 ? 4.380 -5.343 -12.651 1.00 89.00 88 SER A C 1
ATOM 660 O O . SER A 1 88 ? 5.012 -4.390 -13.102 1.00 89.00 88 SER A O 1
ATOM 662 N N . SER A 1 89 ? 4.990 -6.374 -12.053 1.00 85.56 89 SER A N 1
ATOM 663 C CA . SER A 1 89 ? 6.444 -6.477 -11.874 1.00 85.56 89 SER A CA 1
ATOM 664 C C . SER A 1 89 ? 6.920 -7.925 -12.060 1.00 85.56 89 SER A C 1
ATOM 666 O O . SER A 1 89 ? 7.081 -8.671 -11.086 1.00 85.56 89 SER A O 1
ATOM 668 N N . PRO A 1 90 ? 7.133 -8.358 -13.316 1.00 87.25 90 PRO A N 1
ATOM 669 C CA . PRO A 1 90 ? 7.566 -9.717 -13.622 1.00 87.25 90 PRO A CA 1
ATOM 670 C C . PRO A 1 90 ? 8.944 -10.052 -13.037 1.00 87.25 90 PRO A C 1
ATOM 672 O O . PRO A 1 90 ? 9.838 -9.211 -12.979 1.00 87.25 90 PRO A O 1
ATOM 675 N N . ARG A 1 91 ? 9.179 -11.325 -12.694 1.00 89.38 91 ARG A N 1
ATOM 676 C CA . ARG A 1 91 ? 10.445 -11.768 -12.069 1.00 89.38 91 ARG A CA 1
ATOM 677 C C . ARG A 1 91 ? 11.690 -11.482 -12.913 1.00 89.38 91 ARG A C 1
ATOM 679 O O . ARG A 1 91 ? 12.748 -11.229 -12.349 1.00 89.38 91 ARG A O 1
ATOM 686 N N . TRP A 1 92 ? 11.579 -11.517 -14.242 1.00 93.06 92 TRP A N 1
ATOM 687 C CA . TRP A 1 92 ? 12.702 -11.215 -15.137 1.00 93.06 92 TRP A CA 1
ATOM 688 C C . TRP A 1 92 ? 13.161 -9.755 -15.010 1.00 93.06 92 TRP A C 1
ATOM 690 O O . TRP A 1 92 ? 14.353 -9.485 -15.118 1.00 93.06 92 TRP A O 1
ATOM 700 N N . TRP A 1 93 ? 12.243 -8.835 -14.692 1.00 92.12 93 TRP A N 1
ATOM 701 C CA . TRP A 1 93 ? 12.550 -7.416 -14.532 1.00 92.12 93 TRP A CA 1
ATOM 702 C C . TRP A 1 93 ? 13.506 -7.170 -13.364 1.00 92.12 93 TRP A C 1
ATOM 704 O O . TRP A 1 93 ? 14.445 -6.386 -13.478 1.00 92.12 93 TRP A O 1
ATOM 714 N N . ALA A 1 94 ? 13.337 -7.907 -12.262 1.00 90.31 94 ALA A N 1
ATOM 715 C CA . ALA A 1 94 ? 14.247 -7.833 -11.121 1.00 90.31 94 ALA A CA 1
ATOM 716 C C . ALA A 1 94 ? 15.687 -8.219 -11.504 1.00 90.31 94 ALA A C 1
ATOM 718 O O . ALA A 1 94 ? 16.635 -7.553 -11.090 1.00 90.31 94 ALA A O 1
ATOM 719 N N . TRP A 1 95 ? 15.853 -9.248 -12.340 1.00 94.44 95 TRP A N 1
ATOM 720 C CA . TRP A 1 95 ? 17.168 -9.645 -12.847 1.00 94.44 95 TRP A CA 1
ATOM 721 C C . TRP A 1 95 ? 17.775 -8.581 -13.761 1.00 94.44 95 TRP A C 1
ATOM 723 O O . TRP A 1 95 ? 18.959 -8.281 -13.636 1.00 94.44 95 TRP A O 1
ATOM 733 N N . THR A 1 96 ? 16.975 -7.949 -14.623 1.00 92.69 96 THR A N 1
ATOM 734 C CA . THR A 1 96 ? 17.436 -6.830 -15.459 1.00 92.69 96 THR A CA 1
ATOM 735 C C . THR A 1 96 ? 17.979 -5.675 -14.615 1.00 92.69 96 THR A C 1
ATOM 737 O O . THR A 1 96 ? 19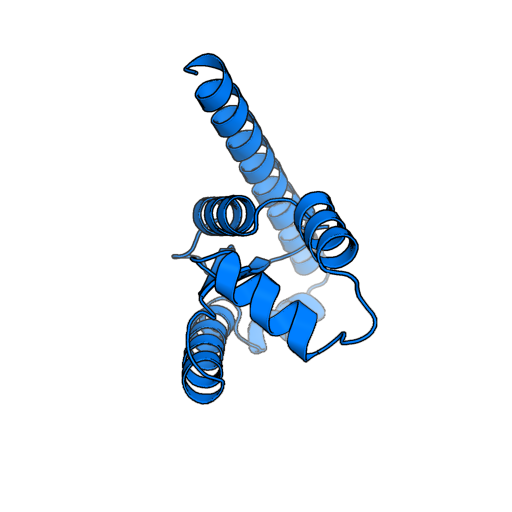.069 -5.180 -14.893 1.00 92.69 96 THR A O 1
ATOM 740 N N . LEU A 1 97 ? 17.265 -5.276 -13.556 1.00 92.81 97 LEU A N 1
ATOM 741 C CA . LEU A 1 97 ? 17.711 -4.200 -12.662 1.00 92.81 97 LEU A CA 1
ATOM 742 C C . LEU A 1 97 ? 18.983 -4.565 -11.883 1.00 92.81 97 LEU A C 1
ATOM 744 O O . LEU A 1 97 ? 19.778 -3.679 -11.576 1.00 92.81 97 LEU A O 1
ATOM 748 N N . LEU A 1 98 ? 19.190 -5.853 -11.587 1.00 93.75 98 LEU A N 1
ATOM 749 C CA . LEU A 1 98 ? 20.401 -6.337 -10.925 1.00 93.75 98 LEU A CA 1
ATOM 750 C C . LEU A 1 98 ? 21.617 -6.314 -11.862 1.00 93.75 98 LEU A C 1
ATOM 752 O O . LEU A 1 98 ? 22.697 -5.900 -11.451 1.00 93.75 98 LEU A O 1
ATOM 756 N N . ILE A 1 99 ? 21.439 -6.738 -13.118 1.00 96.56 99 ILE A N 1
ATOM 757 C CA . ILE A 1 99 ? 22.510 -6.767 -14.130 1.00 96.56 99 ILE A CA 1
ATOM 758 C C . ILE A 1 99 ? 22.891 -5.347 -14.574 1.00 96.56 99 ILE A C 1
ATOM 760 O O . ILE A 1 99 ? 24.050 -5.096 -14.902 1.00 96.56 99 ILE A O 1
ATOM 764 N N . ALA A 1 100 ? 21.946 -4.404 -14.541 1.00 95.44 100 ALA A N 1
ATOM 765 C CA . ALA A 1 100 ? 22.170 -3.004 -14.885 1.00 95.44 100 ALA A CA 1
ATOM 766 C C . ALA A 1 100 ? 21.896 -2.064 -13.689 1.00 95.44 100 ALA A C 1
ATOM 768 O O . ALA A 1 100 ? 20.886 -1.349 -13.688 1.00 95.44 100 ALA A O 1
ATOM 769 N N . PRO A 1 101 ? 22.803 -1.986 -12.690 1.00 93.88 101 PRO A N 1
ATOM 770 C CA . PRO A 1 101 ? 22.601 -1.171 -11.491 1.00 93.88 101 PRO A CA 1
ATOM 771 C C . PRO A 1 101 ? 22.241 0.303 -11.745 1.00 93.88 101 PRO A C 1
ATOM 773 O O . PRO A 1 101 ? 21.356 0.805 -11.049 1.00 93.88 101 PRO A O 1
ATOM 776 N N . PRO A 1 102 ? 22.821 1.016 -12.740 1.00 96.56 102 PRO A N 1
ATOM 777 C CA . PRO A 1 102 ? 22.408 2.390 -13.042 1.00 96.56 102 PRO A CA 1
ATOM 778 C C . PRO A 1 102 ? 20.916 2.517 -13.386 1.00 96.56 102 PRO A C 1
ATOM 780 O O . PRO A 1 102 ? 20.263 3.472 -12.967 1.00 96.56 102 PRO A O 1
ATOM 783 N N . VAL A 1 103 ? 20.349 1.527 -14.087 1.00 95.00 103 VAL A N 1
ATOM 784 C CA . VAL A 1 103 ? 18.909 1.474 -14.389 1.00 95.00 103 VAL A CA 1
ATOM 785 C C . VAL A 1 103 ? 18.112 1.244 -13.107 1.00 95.00 103 VAL A C 1
ATOM 787 O O . VAL A 1 103 ? 17.118 1.931 -12.873 1.00 95.00 103 VAL A O 1
ATOM 790 N N . GLY A 1 104 ? 18.576 0.339 -12.239 1.00 93.94 104 GLY A N 1
ATOM 791 C CA . GLY A 1 104 ? 18.005 0.114 -10.909 1.00 93.94 104 GLY A CA 1
ATOM 792 C C . GLY A 1 104 ? 17.890 1.397 -10.085 1.00 93.94 104 GLY A C 1
ATOM 793 O O . GLY A 1 104 ? 16.807 1.721 -9.594 1.00 93.94 104 GLY A O 1
ATOM 794 N N . PHE A 1 105 ? 18.973 2.175 -9.998 1.00 95.38 105 PHE A N 1
ATOM 795 C CA . PHE A 1 105 ? 18.965 3.470 -9.314 1.00 95.38 105 PHE A CA 1
ATOM 796 C C . PHE A 1 105 ? 18.009 4.473 -9.965 1.00 95.38 105 PHE A C 1
ATOM 798 O O . PHE A 1 105 ? 17.275 5.157 -9.251 1.00 95.38 105 PHE A O 1
ATOM 805 N N . GLY A 1 106 ? 17.959 4.528 -11.299 1.00 95.75 106 GLY A N 1
ATOM 806 C CA . GLY A 1 106 ? 17.016 5.379 -12.025 1.00 95.75 106 GLY A CA 1
ATOM 807 C C . GLY A 1 106 ? 15.555 5.055 -11.696 1.00 95.75 106 GLY A C 1
ATOM 808 O O . GLY A 1 106 ? 14.775 5.951 -11.375 1.00 95.75 106 GLY A O 1
ATOM 809 N N . ILE A 1 107 ? 15.191 3.770 -11.684 1.00 93.56 107 ILE A N 1
ATOM 810 C CA . ILE A 1 107 ? 13.841 3.314 -11.321 1.00 93.56 107 ILE A CA 1
ATOM 811 C C . ILE A 1 107 ? 13.529 3.581 -9.843 1.00 93.56 107 ILE A C 1
ATOM 813 O O . ILE A 1 107 ? 12.401 3.954 -9.508 1.00 93.56 107 ILE A O 1
ATOM 817 N N . ALA A 1 108 ? 14.502 3.421 -8.945 1.00 92.88 108 ALA A N 1
ATOM 818 C CA . ALA A 1 108 ? 14.330 3.749 -7.531 1.00 92.88 108 ALA A CA 1
ATOM 819 C C . ALA A 1 108 ? 14.070 5.253 -7.329 1.00 92.88 108 ALA A C 1
ATOM 821 O O . ALA A 1 108 ? 13.107 5.626 -6.656 1.00 92.88 108 ALA A O 1
ATOM 822 N N . ALA A 1 109 ? 14.869 6.112 -7.970 1.00 95.38 109 ALA A N 1
ATOM 823 C CA . ALA A 1 109 ? 14.684 7.561 -7.943 1.00 95.38 109 ALA A CA 1
ATOM 824 C C . ALA A 1 109 ? 13.330 7.974 -8.540 1.00 95.38 109 ALA A C 1
ATOM 826 O O . ALA A 1 109 ? 12.607 8.771 -7.944 1.00 95.38 109 ALA A O 1
ATOM 827 N N . TRP A 1 110 ? 12.937 7.374 -9.667 1.00 94.25 110 TRP A N 1
ATOM 828 C CA . TRP A 1 110 ? 11.625 7.601 -10.271 1.00 94.25 110 TRP A CA 1
ATOM 829 C C . TRP A 1 110 ? 10.479 7.242 -9.318 1.00 94.25 110 TRP A C 1
ATOM 831 O O . TRP A 1 110 ? 9.562 8.039 -9.119 1.00 94.25 110 TRP A O 1
ATOM 841 N N . ASN A 1 111 ? 10.545 6.076 -8.667 1.00 93.12 111 ASN A N 1
ATOM 842 C CA . ASN A 1 111 ? 9.530 5.667 -7.696 1.00 93.12 111 ASN A CA 1
ATOM 843 C C . ASN A 1 111 ? 9.434 6.630 -6.510 1.00 93.12 111 ASN A C 1
ATOM 845 O O . ASN A 1 111 ? 8.320 6.931 -6.084 1.00 93.12 111 ASN A O 1
ATOM 849 N N . LEU A 1 112 ? 10.563 7.137 -6.009 1.00 95.12 112 LEU A N 1
ATOM 850 C CA . LEU A 1 112 ? 10.578 8.150 -4.951 1.00 95.12 112 LEU A CA 1
ATOM 851 C C . LEU A 1 112 ? 9.859 9.428 -5.388 1.00 95.12 112 LEU A C 1
ATOM 853 O O . LEU A 1 112 ? 9.008 9.923 -4.650 1.00 95.12 112 LEU A O 1
ATOM 857 N N . VAL A 1 113 ? 10.151 9.931 -6.591 1.00 95.50 113 VAL A N 1
ATOM 858 C CA . VAL A 1 113 ? 9.517 11.143 -7.134 1.00 95.50 113 VAL A CA 1
ATOM 859 C C . VAL A 1 113 ? 8.009 10.951 -7.286 1.00 95.50 113 VAL A C 1
ATOM 861 O O . VAL A 1 113 ? 7.2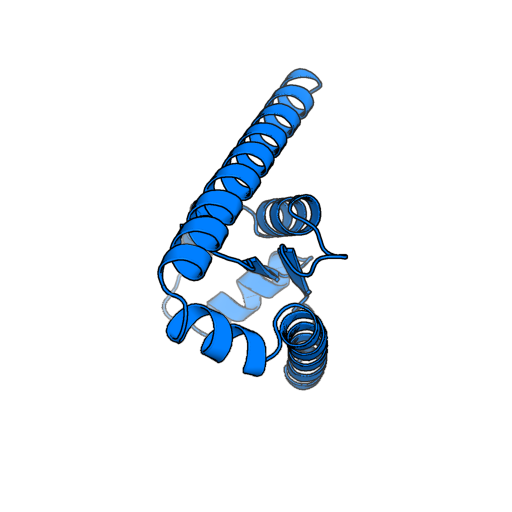35 11.778 -6.799 1.00 95.50 113 VAL A O 1
ATOM 864 N N . VAL A 1 114 ? 7.579 9.846 -7.903 1.00 94.00 114 VAL A N 1
ATOM 865 C CA . VAL A 1 114 ? 6.152 9.534 -8.082 1.00 94.00 114 VAL A CA 1
ATOM 866 C C . VAL A 1 114 ? 5.455 9.406 -6.729 1.00 94.00 114 VAL A C 1
ATOM 868 O O . VAL A 1 114 ? 4.430 10.044 -6.508 1.00 94.00 114 VAL A O 1
ATOM 871 N N . ASN A 1 115 ? 6.025 8.644 -5.793 1.00 94.25 115 ASN A N 1
ATOM 872 C CA . ASN A 1 115 ? 5.427 8.441 -4.474 1.00 94.25 115 ASN A CA 1
ATOM 873 C C . ASN A 1 115 ? 5.336 9.744 -3.672 1.00 94.25 115 ASN A C 1
ATOM 875 O O . ASN A 1 115 ? 4.323 9.982 -3.016 1.00 94.25 115 ASN A O 1
ATOM 879 N N . TYR A 1 116 ? 6.354 10.603 -3.753 1.00 95.00 116 TYR A N 1
ATOM 880 C CA . TYR A 1 116 ? 6.339 11.919 -3.121 1.00 95.00 116 TYR A CA 1
ATOM 881 C C . TYR A 1 116 ? 5.244 12.819 -3.709 1.00 95.00 116 TYR A C 1
ATOM 883 O O . TYR A 1 116 ? 4.464 13.419 -2.964 1.00 95.00 116 TYR A O 1
ATOM 891 N N . ALA A 1 117 ? 5.134 12.881 -5.040 1.00 94.81 117 ALA A N 1
ATOM 892 C CA . ALA A 1 117 ? 4.098 13.659 -5.714 1.00 94.81 117 ALA A CA 1
ATOM 893 C C . ALA A 1 117 ? 2.687 13.167 -5.348 1.00 94.81 117 ALA A C 1
ATOM 895 O O . ALA A 1 117 ? 1.822 13.973 -4.994 1.00 94.81 117 ALA A O 1
ATOM 896 N N . THR A 1 118 ? 2.466 11.849 -5.353 1.00 93.75 118 THR A N 1
ATOM 897 C CA . THR A 1 118 ? 1.202 11.232 -4.931 1.00 93.75 118 THR A CA 1
ATOM 898 C C . THR A 1 118 ? 0.885 11.538 -3.467 1.00 93.75 118 THR A C 1
ATOM 900 O O . THR A 1 118 ? -0.244 11.919 -3.157 1.00 93.75 118 THR A O 1
ATOM 903 N N . GLN A 1 119 ? 1.861 11.436 -2.560 1.00 93.81 119 GLN A N 1
ATOM 904 C CA . GLN A 1 119 ? 1.656 11.761 -1.148 1.00 93.81 119 GLN A CA 1
ATOM 905 C C . GLN A 1 119 ? 1.255 13.230 -0.963 1.00 93.81 119 GLN A C 1
ATOM 907 O O . GLN A 1 119 ? 0.278 13.518 -0.273 1.00 93.81 119 GLN A O 1
ATOM 912 N N . LYS A 1 120 ? 1.948 14.158 -1.631 1.00 94.88 120 LYS A N 1
ATOM 913 C CA . LYS A 1 120 ? 1.612 15.586 -1.586 1.00 94.88 120 LYS A CA 1
ATOM 914 C C . LYS A 1 120 ? 0.206 15.859 -2.135 1.00 94.88 120 LYS A C 1
ATOM 916 O O . LYS A 1 120 ? -0.525 16.676 -1.576 1.00 94.88 120 LYS A O 1
ATOM 921 N N . GLY A 1 121 ? -0.190 15.160 -3.202 1.00 95.56 121 GLY A N 1
ATOM 922 C CA . GLY A 1 121 ? -1.545 15.220 -3.756 1.00 95.56 121 GLY A CA 1
ATOM 923 C C . GLY A 1 121 ? -2.611 14.749 -2.762 1.00 95.56 121 GLY A C 1
ATOM 924 O O . GLY A 1 121 ? -3.627 15.420 -2.583 1.00 95.56 121 GLY A O 1
ATOM 925 N N . TRP A 1 122 ? -2.350 13.650 -2.055 1.00 95.12 122 TRP A N 1
ATOM 926 C CA . TRP A 1 122 ? -3.236 13.136 -1.010 1.00 95.12 122 TRP A CA 1
ATOM 927 C C . TRP A 1 122 ? -3.368 14.097 0.178 1.00 95.12 122 TRP A C 1
ATOM 929 O O . TRP A 1 122 ? -4.473 14.364 0.648 1.00 95.12 122 TRP A O 1
ATOM 939 N N . GLU A 1 123 ? -2.256 14.666 0.647 1.00 94.50 123 GLU A N 1
ATOM 940 C CA . GLU A 1 123 ? -2.262 15.664 1.722 1.00 94.50 123 GLU A CA 1
ATOM 941 C C . GLU A 1 123 ? -3.048 16.919 1.330 1.00 94.50 123 GLU A C 1
ATOM 943 O O . GLU A 1 123 ? -3.808 17.447 2.143 1.00 94.50 123 GLU A O 1
ATOM 948 N N . LYS A 1 124 ? -2.908 17.378 0.079 1.00 95.56 124 LYS A N 1
ATOM 949 C CA . LYS A 1 124 ? -3.699 18.488 -0.459 1.00 95.56 124 LYS A CA 1
ATOM 950 C C . LYS A 1 124 ? -5.192 18.151 -0.460 1.00 95.56 124 LYS A C 1
ATOM 952 O O . LYS A 1 124 ? -5.968 18.930 0.088 1.00 95.56 124 LYS A O 1
ATOM 957 N N . LYS A 1 125 ? -5.576 16.978 -0.977 1.00 93.81 125 LYS A N 1
ATOM 958 C CA . LYS A 1 125 ? -6.971 16.505 -0.980 1.00 93.81 125 LYS A CA 1
ATOM 959 C C . LYS A 1 125 ? -7.563 16.494 0.435 1.00 93.81 125 LYS A C 1
ATOM 961 O O . LYS A 1 125 ? -8.623 17.068 0.654 1.00 93.81 125 LYS A O 1
ATOM 966 N N . LYS A 1 126 ? -6.837 15.946 1.416 1.00 93.81 126 LYS A N 1
ATOM 967 C CA . LYS A 1 126 ? -7.261 15.946 2.828 1.00 93.81 126 LYS A CA 1
ATOM 968 C C . LYS A 1 126 ? -7.457 17.350 3.401 1.00 93.81 126 LYS A C 1
ATOM 970 O O . LYS A 1 126 ? -8.392 17.572 4.165 1.00 93.81 126 LYS A O 1
ATOM 975 N N . ARG A 1 127 ? -6.568 18.297 3.079 1.00 93.25 127 ARG A N 1
ATOM 976 C CA . ARG A 1 127 ? -6.696 19.693 3.535 1.00 93.25 127 ARG A CA 1
ATOM 977 C C . ARG A 1 127 ? -7.926 20.366 2.935 1.00 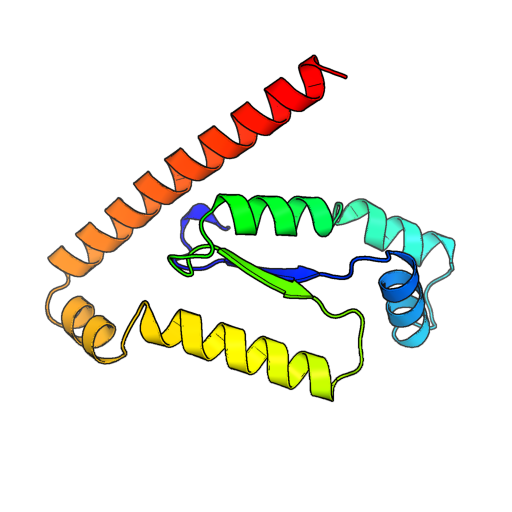93.25 127 ARG A C 1
ATOM 979 O O . ARG A 1 127 ? -8.620 21.073 3.653 1.00 93.25 127 ARG A O 1
ATOM 986 N N . GLU A 1 128 ? -8.195 20.134 1.654 1.00 93.94 128 GLU A N 1
ATOM 987 C CA . GLU A 1 128 ? -9.370 20.677 0.965 1.00 93.94 128 GLU A CA 1
ATOM 988 C C . GLU A 1 128 ? -10.674 20.084 1.503 1.00 93.94 128 GLU A C 1
ATOM 990 O O . GLU A 1 128 ? -11.615 20.829 1.750 1.00 93.94 128 GLU A O 1
ATOM 995 N N . GLU A 1 129 ? -10.725 18.772 1.747 1.00 92.06 129 GLU A N 1
ATOM 996 C CA . GLU A 1 129 ? -11.879 18.117 2.377 1.00 92.06 129 GLU A CA 1
ATOM 997 C C . GLU A 1 129 ? -12.126 18.658 3.788 1.00 92.06 129 GLU A C 1
ATOM 999 O O . GLU A 1 129 ? -13.258 18.987 4.121 1.00 92.06 129 GLU A O 1
ATOM 1004 N N . LYS A 1 130 ? -11.069 18.847 4.590 1.00 89.81 130 LYS A N 1
ATOM 1005 C CA . LYS A 1 130 ? -11.185 19.443 5.929 1.00 89.81 130 LYS A CA 1
ATOM 1006 C C . LYS A 1 130 ? -11.634 20.907 5.897 1.00 89.81 130 LYS A C 1
ATOM 1008 O O . LYS A 1 130 ? -12.298 21.336 6.824 1.00 89.81 130 LYS A O 1
ATOM 1013 N N . ALA A 1 131 ? -11.255 21.673 4.876 1.00 89.88 131 ALA A N 1
ATOM 1014 C CA . ALA A 1 131 ? -11.659 23.074 4.736 1.00 89.88 131 ALA A CA 1
ATOM 1015 C C . ALA A 1 131 ? -13.106 23.247 4.235 1.00 89.88 131 ALA A C 1
ATOM 1017 O O . ALA A 1 131 ? -13.639 24.350 4.299 1.00 89.88 131 ALA A O 1
ATOM 1018 N N . ARG A 1 132 ? -13.716 22.183 3.696 1.00 84.62 132 ARG A N 1
ATOM 1019 C CA . ARG A 1 132 ? -15.120 22.149 3.249 1.00 84.62 132 ARG A CA 1
ATOM 1020 C C . ARG A 1 132 ? -16.090 21.656 4.332 1.00 84.62 132 ARG A C 1
ATOM 1022 O O . ARG A 1 132 ? -17.293 21.686 4.088 1.00 84.62 132 ARG A O 1
ATOM 1029 N N . LEU A 1 133 ? -15.566 21.177 5.461 1.00 72.56 133 LEU A N 1
ATOM 1030 C CA . LEU A 1 133 ? -16.296 20.711 6.644 1.00 72.56 133 LEU A CA 1
ATOM 1031 C C . LEU A 1 133 ? -16.305 21.806 7.713 1.00 72.56 133 LEU A C 1
ATOM 1033 O O . LEU A 1 133 ? -17.346 21.929 8.389 1.00 72.56 133 LEU A O 1
#